Protein AF-A0A6S6Y6E6-F1 (afdb_monomer)

pLDDT: mean 71.79, std 21.37, range [35.66, 97.25]

Foldseek 3Di:
DADPVPRHFWFKFWDPDVVVPDTDGPPDDDDPPPPDDDPDDDDCPVPPDDPDTQIWTADPVVRDIDRDPVPDDDND

Secondary structure (DSSP, 8-state):
-B-TTT-PBPEEEE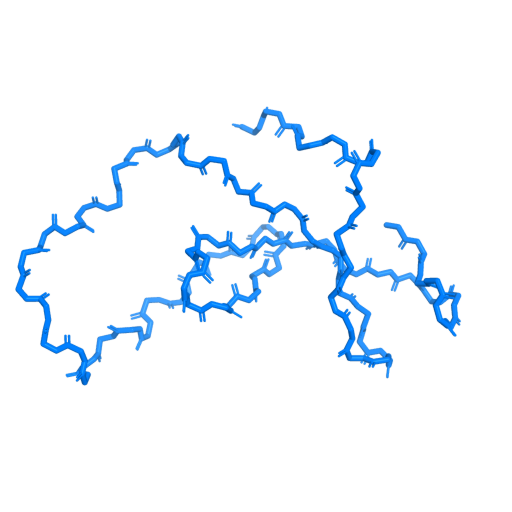ESSGGG--EEETTPPP-----SS----S-----TT-S--EEEEEETTTTEEE--SSS-----

Radius of gyration: 14.47 Å; Cα contacts (8 Å, |Δi|>4): 87; chains: 1; bounding box: 32×33×34 Å

Mean predicted aligned error: 10.44 Å

Solvent-accessible surface area (backbone atoms only — not comparable to full-atom values): 5199 Å² total; per-residue (Å²): 106,65,34,95,86,76,66,45,78,34,48,59,22,30,34,86,45,82,92,70,72,51,77,39,52,64,96,59,78,84,77,83,71,88,72,80,87,72,90,65,83,72,88,72,65,76,72,71,96,68,77,82,55,50,60,32,34,37,28,81,87,79,71,44,78,44,74,57,86,83,65,67,72,72,91,122

St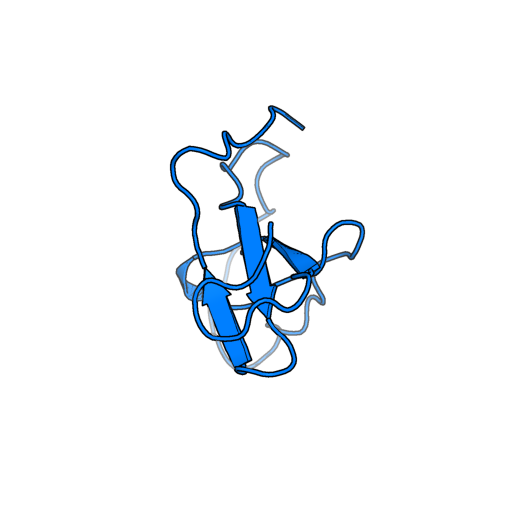ructure (mmCIF, N/CA/C/O backbone):
data_AF-A0A6S6Y6E6-F1
#
_entry.id   AF-A0A6S6Y6E6-F1
#
loop_
_atom_site.group_PDB
_atom_site.id
_atom_site.type_symbol
_atom_site.label_atom_id
_atom_site.label_alt_id
_atom_site.label_comp_id
_atom_site.label_asym_id
_atom_site.label_entity_id
_atom_site.label_seq_id
_atom_site.pdbx_PDB_ins_code
_atom_site.Cartn_x
_atom_site.Cartn_y
_atom_site.Cartn_z
_atom_site.occupancy
_atom_site.B_iso_or_equiv
_atom_site.auth_seq_id
_atom_site.auth_comp_id
_atom_site.auth_asym_id
_atom_site.auth_atom_id
_atom_site.pdbx_PDB_model_num
ATOM 1 N N . MET A 1 1 ? -1.056 6.738 5.565 1.00 88.06 1 MET A N 1
ATOM 2 C CA . MET A 1 1 ? -2.508 7.033 5.719 1.00 88.06 1 MET A CA 1
ATOM 3 C C . MET A 1 1 ? -3.234 6.115 6.732 1.00 88.06 1 MET A C 1
ATOM 5 O O . MET A 1 1 ? -2.655 5.127 7.188 1.00 88.06 1 MET A O 1
ATOM 9 N N . LYS A 1 2 ? -4.506 6.409 7.073 1.00 94.81 2 LYS A N 1
ATOM 10 C CA . LYS A 1 2 ? -5.433 5.487 7.776 1.00 94.81 2 LYS A CA 1
ATOM 11 C C . LYS A 1 2 ? -6.236 4.647 6.773 1.00 94.81 2 LYS A C 1
ATOM 13 O O . LYS A 1 2 ? -6.584 5.136 5.706 1.00 94.81 2 LYS A O 1
ATOM 18 N N . CYS A 1 3 ? -6.548 3.399 7.118 1.00 95.50 3 CYS A N 1
ATOM 19 C CA . CYS A 1 3 ? -7.314 2.495 6.262 1.00 95.50 3 CYS A CA 1
ATOM 20 C C . CYS A 1 3 ? -8.780 2.943 6.147 1.00 95.50 3 CYS A C 1
ATOM 22 O O . CYS A 1 3 ? -9.457 2.985 7.178 1.00 95.50 3 CYS A O 1
ATOM 24 N N . PRO A 1 4 ? -9.315 3.169 4.931 1.00 95.38 4 PRO A N 1
ATOM 25 C CA . PRO A 1 4 ? -10.696 3.626 4.752 1.00 95.38 4 PRO A CA 1
ATOM 26 C C . PRO A 1 4 ? -11.740 2.564 5.130 1.00 95.38 4 PRO A C 1
ATOM 28 O O . PRO A 1 4 ? -12.913 2.876 5.278 1.00 95.38 4 PRO A O 1
ATOM 31 N N . TYR A 1 5 ? -11.321 1.306 5.307 1.00 96.00 5 TYR A N 1
ATOM 32 C CA . TYR A 1 5 ? -12.214 0.190 5.625 1.00 96.00 5 TYR A CA 1
ATOM 33 C C . TYR A 1 5 ? -12.278 -0.147 7.119 1.00 96.00 5 TYR A C 1
ATOM 35 O O . TYR A 1 5 ? -13.260 -0.726 7.568 1.00 96.00 5 TYR A O 1
ATOM 43 N N . CYS A 1 6 ? -11.218 0.128 7.888 1.00 97.12 6 CYS A N 1
ATOM 44 C CA . CYS A 1 6 ? -11.139 -0.312 9.289 1.00 97.12 6 CYS A CA 1
ATOM 45 C C . CYS A 1 6 ? -10.487 0.683 10.254 1.00 97.12 6 CYS A C 1
ATOM 47 O O . CYS A 1 6 ? -10.349 0.355 11.430 1.00 97.12 6 CYS A O 1
ATOM 49 N N . GLY A 1 7 ? -10.045 1.853 9.780 1.00 96.56 7 GLY A N 1
ATOM 50 C CA . GLY A 1 7 ? -9.450 2.906 10.612 1.00 96.56 7 GLY A CA 1
ATOM 51 C C . GLY A 1 7 ? -8.025 2.639 11.116 1.00 96.56 7 GLY A C 1
ATOM 52 O O . GLY A 1 7 ? -7.421 3.520 11.730 1.00 96.56 7 GLY A O 1
ATOM 53 N N . GLU A 1 8 ? -7.449 1.464 10.849 1.00 97.19 8 GLU A N 1
ATOM 54 C CA . GLU A 1 8 ? -6.077 1.135 11.256 1.00 97.19 8 GLU A CA 1
ATOM 55 C C . GLU A 1 8 ? -5.026 1.954 10.500 1.00 97.19 8 GLU A C 1
ATOM 57 O O . GLU A 1 8 ? -5.226 2.350 9.349 1.00 97.19 8 GLU A O 1
ATOM 62 N N . THR A 1 9 ? -3.870 2.171 11.128 1.00 96.56 9 THR A N 1
ATOM 63 C CA . THR A 1 9 ? -2.708 2.760 10.445 1.00 96.56 9 THR A CA 1
ATOM 64 C C . THR A 1 9 ? -2.184 1.799 9.373 1.00 96.56 9 THR A C 1
ATOM 66 O O . THR A 1 9 ? -2.070 0.597 9.609 1.00 96.56 9 THR A O 1
ATOM 69 N N . MET A 1 10 ? -1.878 2.324 8.185 1.00 95.19 10 MET A N 1
ATOM 70 C CA . MET A 1 10 ? -1.370 1.537 7.058 1.00 95.19 10 MET A CA 1
ATOM 71 C C . MET A 1 10 ? 0.149 1.661 6.908 1.00 95.19 10 MET A C 1
ATOM 73 O O . MET A 1 10 ? 0.739 2.675 7.277 1.00 95.19 10 MET A O 1
ATOM 77 N N . GLU A 1 11 ? 0.768 0.636 6.324 1.00 94.75 11 GLU A N 1
ATOM 78 C CA . GLU A 1 11 ? 2.191 0.622 5.979 1.00 94.75 11 GLU A CA 1
ATOM 79 C C . GLU A 1 11 ? 2.412 1.199 4.581 1.00 94.75 11 GLU A C 1
ATOM 81 O O . GLU A 1 11 ? 1.783 0.758 3.622 1.00 94.75 11 GLU A O 1
ATOM 86 N N . MET A 1 12 ? 3.344 2.138 4.442 1.00 91.12 12 MET A N 1
ATOM 87 C CA . MET A 1 12 ? 3.728 2.673 3.138 1.00 91.12 12 MET A CA 1
ATOM 88 C C . MET A 1 12 ? 4.685 1.717 2.413 1.00 91.12 12 MET A C 1
ATOM 90 O O . MET A 1 12 ? 5.592 1.128 3.009 1.00 91.12 12 MET A O 1
ATOM 94 N N . GLY A 1 13 ? 4.505 1.580 1.106 1.00 89.50 13 GLY A N 1
ATOM 95 C CA . GLY A 1 13 ? 5.386 0.813 0.239 1.00 89.50 13 GLY A CA 1
ATOM 96 C C . GLY A 1 13 ? 5.176 1.159 -1.226 1.00 89.50 13 GLY A C 1
ATOM 97 O O . GLY A 1 13 ? 4.559 2.170 -1.557 1.00 89.50 13 GLY A O 1
ATOM 98 N N . TYR A 1 14 ? 5.715 0.331 -2.111 1.00 85.69 14 TYR A N 1
ATOM 99 C CA . TYR A 1 14 ? 5.665 0.572 -3.545 1.00 85.69 14 TYR A CA 1
ATOM 100 C C . TYR A 1 14 ? 5.611 -0.722 -4.348 1.00 85.69 14 TYR A C 1
ATOM 102 O O . TYR A 1 14 ? 6.089 -1.764 -3.904 1.00 85.69 14 TYR A O 1
ATOM 110 N N . ILE A 1 15 ? 5.069 -0.632 -5.560 1.00 83.31 15 ILE A N 1
ATOM 111 C CA . ILE A 1 15 ? 5.238 -1.656 -6.593 1.00 83.31 15 ILE A CA 1
ATOM 112 C C . ILE A 1 15 ? 6.311 -1.147 -7.557 1.00 83.31 15 ILE A C 1
ATOM 114 O O . ILE A 1 15 ? 6.151 -0.101 -8.187 1.00 83.31 15 ILE A O 1
ATOM 118 N N . ALA A 1 16 ? 7.434 -1.864 -7.638 1.00 75.19 16 ALA A N 1
ATOM 119 C CA . ALA A 1 16 ? 8.552 -1.498 -8.514 1.00 75.19 16 ALA A CA 1
ATOM 120 C C . ALA A 1 16 ? 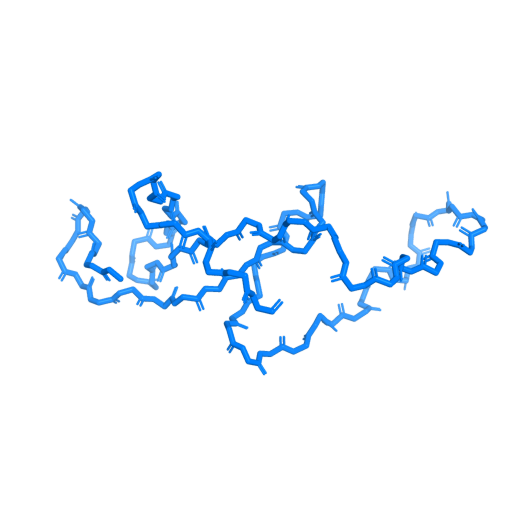8.249 -1.784 -9.991 1.00 75.19 16 ALA A C 1
ATOM 122 O O . ALA A 1 16 ? 8.700 -1.068 -10.883 1.00 75.19 16 ALA A O 1
ATOM 123 N N . VAL A 1 17 ? 7.497 -2.856 -10.232 1.00 75.62 17 VAL A N 1
ATOM 124 C CA . VAL A 1 17 ? 7.212 -3.403 -11.552 1.00 75.62 17 VAL A CA 1
ATOM 125 C C . VAL A 1 17 ? 5.713 -3.710 -11.611 1.00 75.62 17 VAL A C 1
ATOM 127 O O . VAL A 1 17 ? 5.277 -4.655 -10.955 1.00 75.62 17 VAL A O 1
ATOM 130 N N . PRO A 1 18 ? 4.901 -2.931 -12.354 1.00 68.44 18 PRO A N 1
ATOM 131 C CA . PRO A 1 18 ? 3.441 -3.057 -12.323 1.00 68.44 18 PRO A CA 1
ATOM 132 C C . PRO A 1 18 ? 2.922 -4.470 -12.613 1.00 68.44 18 PRO A C 1
ATOM 134 O O . PRO A 1 18 ? 1.991 -4.924 -11.959 1.00 68.44 18 PRO A O 1
ATOM 137 N N . PHE A 1 19 ? 3.558 -5.191 -13.541 1.00 72.00 19 PHE A N 1
ATOM 138 C CA . PHE A 1 19 ? 3.163 -6.555 -13.912 1.00 72.00 19 PHE A CA 1
ATOM 139 C C . PHE A 1 19 ? 3.539 -7.621 -12.876 1.00 72.00 19 PHE A C 1
ATOM 141 O O . PHE A 1 19 ? 2.985 -8.714 -12.893 1.00 72.00 19 PHE A O 1
ATOM 148 N N . ALA A 1 20 ? 4.468 -7.318 -11.971 1.00 72.31 20 ALA A N 1
ATOM 149 C CA . ALA A 1 20 ? 4.910 -8.249 -10.941 1.00 72.31 20 ALA A CA 1
ATOM 150 C C . ALA A 1 20 ? 3.935 -8.303 -9.751 1.00 72.31 20 ALA A C 1
ATOM 152 O O . ALA A 1 20 ? 3.947 -9.277 -9.001 1.00 72.31 20 ALA A O 1
ATOM 153 N N . LEU A 1 21 ? 3.120 -7.248 -9.574 1.00 75.38 21 LEU A N 1
ATOM 154 C CA . LEU A 1 21 ? 2.174 -7.050 -8.464 1.00 75.38 21 LEU A CA 1
ATOM 155 C C . LEU A 1 21 ? 2.776 -7.289 -7.062 1.00 75.38 21 LEU A C 1
ATOM 157 O O . LEU A 1 21 ? 2.049 -7.492 -6.090 1.00 75.38 21 LEU A O 1
ATOM 161 N N . GLU A 1 22 ? 4.102 -7.223 -6.931 1.00 83.81 22 GLU A N 1
ATOM 162 C CA . GLU A 1 22 ? 4.798 -7.323 -5.653 1.00 83.81 22 GLU A CA 1
ATOM 163 C C . GLU A 1 22 ? 4.801 -5.963 -4.959 1.00 83.81 22 GLU A C 1
ATOM 165 O O . GLU A 1 22 ? 5.406 -4.999 -5.437 1.00 83.81 22 GLU A O 1
ATOM 170 N N . TRP A 1 23 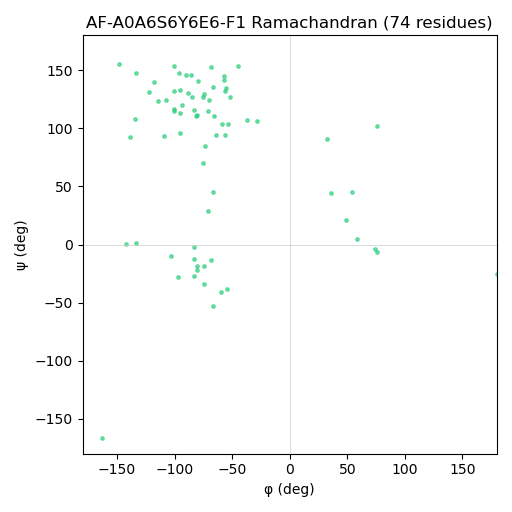? 4.142 -5.897 -3.803 1.00 87.00 23 TRP A N 1
ATOM 171 C CA . TRP A 1 23 ? 4.245 -4.756 -2.905 1.00 87.00 23 TRP A CA 1
ATOM 172 C C . TRP A 1 23 ? 5.469 -4.895 -1.997 1.00 87.00 23 TRP A C 1
ATOM 174 O O . TRP A 1 23 ? 5.635 -5.89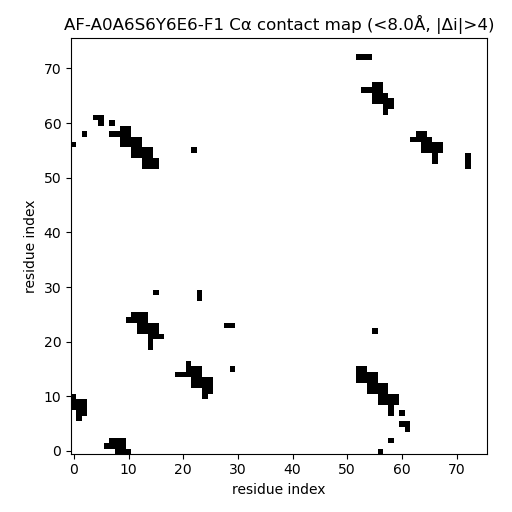0 -1.287 1.00 87.00 23 TRP A O 1
ATOM 184 N N . ILE A 1 24 ? 6.305 -3.862 -1.991 1.00 86.44 24 ILE A N 1
ATOM 185 C CA . ILE A 1 24 ? 7.558 -3.805 -1.245 1.00 86.44 24 ILE A CA 1
ATOM 186 C C . ILE A 1 24 ? 7.417 -2.718 -0.177 1.00 86.44 24 ILE A C 1
ATOM 188 O O . ILE A 1 24 ? 7.158 -1.564 -0.529 1.00 86.44 24 ILE A O 1
ATOM 192 N N . PRO A 1 25 ? 7.610 -3.034 1.116 1.00 87.88 25 PRO A N 1
ATOM 193 C CA . PRO A 1 25 ? 7.603 -2.020 2.163 1.00 87.88 25 PRO A CA 1
ATOM 194 C C . PRO A 1 25 ? 8.647 -0.936 1.894 1.00 87.88 25 PRO A C 1
ATOM 196 O O . PRO A 1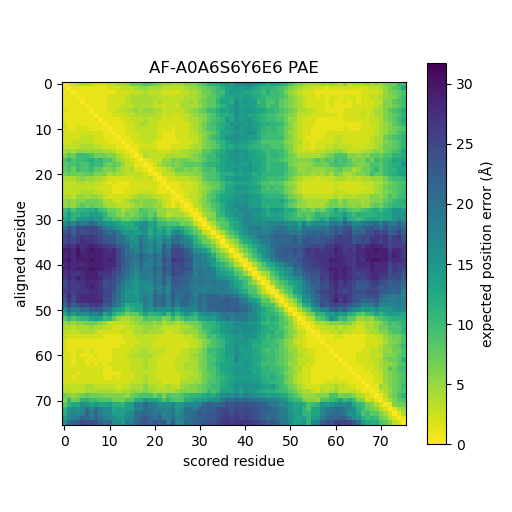 25 ? 9.750 -1.227 1.416 1.00 87.88 25 PRO A O 1
ATOM 199 N N . PHE A 1 26 ? 8.332 0.307 2.250 1.00 83.38 26 PHE A N 1
ATOM 200 C CA . PHE A 1 26 ? 9.287 1.402 2.130 1.00 83.38 26 PHE A CA 1
ATOM 201 C C . PHE A 1 26 ? 10.578 1.101 2.915 1.00 83.38 26 PHE A C 1
ATOM 203 O O . PHE A 1 26 ? 10.552 0.471 3.973 1.00 83.38 26 PHE A O 1
ATOM 210 N N . GLY A 1 27 ? 11.731 1.481 2.360 1.00 77.56 27 GLY A N 1
ATOM 211 C CA . GLY A 1 27 ? 13.048 1.157 2.924 1.00 77.56 27 GLY A CA 1
ATOM 212 C C . GLY A 1 27 ? 13.521 -0.291 2.717 1.00 77.56 27 GLY A C 1
ATOM 213 O O . GLY A 1 27 ? 14.677 -0.593 3.014 1.00 77.56 27 GLY A O 1
ATOM 214 N N . LYS A 1 28 ? 12.692 -1.194 2.170 1.00 76.19 28 LYS A N 1
ATOM 215 C CA . LYS A 1 28 ? 13.120 -2.553 1.798 1.00 76.19 28 LYS A CA 1
ATOM 216 C C . LYS A 1 28 ? 13.498 -2.647 0.320 1.00 76.19 28 LYS A C 1
ATOM 218 O O . LYS A 1 28 ? 12.953 -1.954 -0.543 1.00 76.19 28 LYS A O 1
ATOM 223 N N . LYS A 1 29 ? 14.466 -3.523 0.038 1.00 69.94 29 LYS A N 1
ATOM 224 C CA . LYS A 1 29 ? 14.914 -3.845 -1.321 1.00 69.94 29 LYS A CA 1
ATOM 225 C C . LYS A 1 29 ? 14.033 -4.939 -1.923 1.00 69.94 29 LYS A C 1
ATOM 227 O O . LYS A 1 29 ? 13.612 -5.850 -1.210 1.00 69.94 29 LYS A O 1
ATOM 232 N N . LEU A 1 30 ? 13.820 -4.847 -3.236 1.00 67.56 30 LEU A N 1
ATOM 233 C CA . LEU A 1 30 ? 13.218 -5.899 -4.052 1.00 67.56 30 LEU A CA 1
ATOM 234 C C . LEU A 1 30 ? 13.959 -7.216 -3.798 1.00 67.56 30 LEU A C 1
ATOM 236 O O . LEU A 1 30 ? 15.188 -7.274 -3.914 1.00 67.56 30 LEU A O 1
ATOM 240 N N . ARG A 1 31 ? 13.228 -8.277 -3.456 1.00 63.56 31 ARG A N 1
ATOM 241 C CA . ARG A 1 31 ? 13.810 -9.616 -3.449 1.00 63.56 31 ARG A CA 1
ATOM 242 C C . ARG A 1 31 ? 13.792 -10.095 -4.899 1.00 63.56 31 ARG A C 1
ATOM 244 O O . ARG A 1 31 ? 12.732 -10.321 -5.459 1.00 63.56 31 ARG A O 1
ATOM 251 N N . LEU A 1 32 ? 14.967 -10.223 -5.516 1.00 55.75 32 LEU A N 1
ATOM 252 C CA . LEU A 1 32 ? 15.184 -10.701 -6.896 1.00 55.75 32 LEU A CA 1
ATOM 253 C C . LEU A 1 32 ? 14.812 -12.195 -7.081 1.00 55.75 32 LEU A C 1
ATOM 255 O O . LEU A 1 32 ? 15.571 -12.964 -7.663 1.00 55.75 32 LEU A O 1
ATOM 259 N N . ILE A 1 33 ? 13.665 -12.635 -6.559 1.00 51.38 33 ILE A N 1
ATOM 260 C CA . ILE A 1 33 ? 13.203 -14.031 -6.604 1.00 51.38 33 ILE A CA 1
ATOM 261 C C . ILE A 1 33 ? 12.498 -14.339 -7.942 1.00 51.38 33 ILE A C 1
ATOM 263 O O . ILE A 1 33 ? 12.214 -15.492 -8.235 1.00 51.38 33 ILE A O 1
ATOM 267 N N . TYR A 1 34 ? 12.339 -13.361 -8.844 1.00 48.91 34 TYR A N 1
ATOM 268 C CA . TYR A 1 34 ? 11.881 -13.573 -10.232 1.00 48.91 34 TYR A CA 1
ATOM 269 C C . TYR A 1 34 ? 12.911 -14.276 -11.143 1.00 48.91 34 TYR A C 1
ATOM 271 O O . TYR A 1 34 ? 12.933 -14.061 -12.351 1.00 48.91 34 TYR A O 1
ATOM 279 N N . LYS A 1 35 ? 13.784 -15.122 -10.590 1.00 43.66 35 LYS A N 1
ATOM 280 C CA . LYS A 1 35 ? 14.691 -15.984 -11.354 1.00 43.66 35 LYS A CA 1
ATOM 281 C C . LYS A 1 35 ? 14.233 -17.435 -11.234 1.00 43.66 35 LYS A C 1
ATOM 283 O O . LYS A 1 35 ? 14.660 -18.107 -10.299 1.00 43.66 35 LYS A O 1
ATOM 288 N N . LYS A 1 36 ? 13.425 -17.910 -12.194 1.00 40.97 36 LYS A N 1
ATOM 289 C CA . LYS A 1 36 ? 13.725 -19.151 -12.947 1.00 40.97 36 LYS A CA 1
ATOM 290 C C . LYS A 1 36 ? 12.701 -19.569 -14.007 1.00 40.97 36 LYS A C 1
ATOM 292 O O . LYS A 1 36 ? 13.130 -20.192 -14.967 1.00 40.97 36 LYS A O 1
ATOM 297 N N . ASP A 1 37 ? 11.428 -19.191 -13.901 1.00 39.97 37 ASP A N 1
ATOM 298 C CA . ASP A 1 37 ? 10.406 -19.790 -14.790 1.00 39.97 37 ASP A CA 1
ATOM 299 C C . ASP A 1 37 ? 9.957 -18.882 -15.944 1.00 39.97 37 ASP A C 1
ATOM 301 O O . ASP A 1 37 ? 9.290 -19.328 -16.874 1.00 39.97 37 ASP A O 1
ATOM 305 N N . ALA A 1 38 ? 10.355 -17.609 -15.926 1.00 41.97 38 ALA A N 1
ATOM 306 C CA . ALA A 1 38 ? 10.164 -16.709 -17.053 1.00 41.97 38 ALA A CA 1
ATOM 307 C C . ALA A 1 38 ? 11.444 -16.699 -17.890 1.00 41.97 38 ALA A C 1
ATOM 309 O O . ALA A 1 38 ? 12.403 -15.990 -17.585 1.00 41.97 38 ALA A O 1
ATOM 310 N N . VAL A 1 39 ? 11.454 -17.518 -18.940 1.00 40.28 39 VAL A N 1
ATOM 311 C CA . VAL A 1 39 ? 12.353 -17.360 -20.082 1.00 40.28 39 VAL A CA 1
ATOM 312 C C . VAL A 1 39 ? 12.132 -15.956 -20.644 1.00 40.28 39 VAL A C 1
ATOM 314 O O . VAL A 1 39 ? 11.219 -15.716 -21.426 1.00 40.28 39 VAL A O 1
ATOM 317 N N . MET A 1 40 ? 12.943 -15.006 -20.202 1.00 37.59 40 MET A N 1
ATOM 318 C CA . MET A 1 40 ? 13.185 -13.765 -20.915 1.00 37.59 40 MET A CA 1
ATOM 319 C C . MET A 1 40 ? 14.670 -13.476 -20.796 1.00 37.59 40 MET A C 1
ATOM 321 O O . MET A 1 40 ? 15.159 -12.909 -19.819 1.00 37.59 40 MET A O 1
ATOM 325 N N . ASP A 1 41 ? 15.366 -13.969 -21.814 1.00 38.62 41 ASP A N 1
ATOM 326 C CA . ASP A 1 41 ? 16.672 -13.499 -22.232 1.00 38.62 41 ASP A CA 1
ATOM 327 C C . ASP A 1 41 ? 16.721 -11.968 -22.266 1.00 38.62 41 ASP A C 1
ATOM 329 O O . ASP A 1 41 ? 15.718 -11.296 -22.518 1.00 38.62 41 ASP A O 1
ATOM 333 N N . SER A 1 42 ? 17.931 -11.449 -22.087 1.00 35.66 42 SER A N 1
ATOM 334 C CA . SER A 1 42 ? 18.316 -10.035 -22.063 1.00 35.66 42 SER A CA 1
ATOM 335 C C . SER A 1 42 ? 17.947 -9.275 -20.783 1.00 35.66 42 SER A C 1
ATOM 337 O O . SER A 1 42 ? 16.815 -8.873 -20.532 1.00 35.66 42 SER A O 1
ATOM 339 N N . GLU A 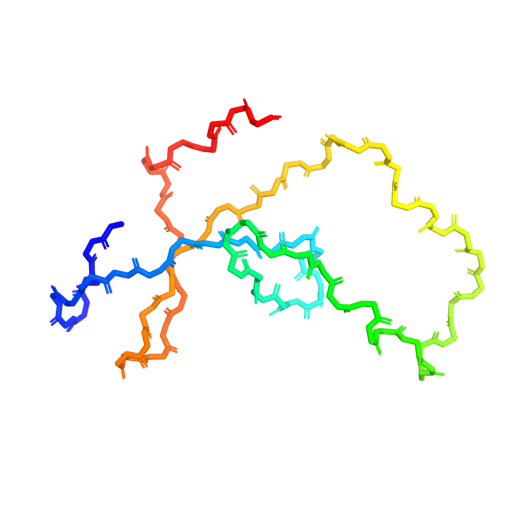1 43 ? 18.963 -9.076 -19.944 1.00 36.38 43 GLU A N 1
ATOM 340 C CA . GLU A 1 43 ? 19.493 -7.737 -19.650 1.00 36.38 43 GLU A CA 1
ATOM 341 C C . GLU A 1 43 ? 18.502 -6.563 -19.575 1.00 36.38 43 GLU A C 1
ATOM 343 O O . GLU A 1 43 ? 18.821 -5.440 -19.958 1.00 36.38 43 GLU A O 1
ATOM 348 N N . TRP A 1 44 ? 17.358 -6.734 -18.919 1.00 41.28 44 TRP A N 1
ATOM 349 C CA . TRP A 1 44 ? 16.739 -5.608 -18.231 1.00 41.28 44 TRP A CA 1
ATOM 350 C C . TRP A 1 44 ? 17.537 -5.364 -16.953 1.00 41.28 44 TRP A C 1
ATOM 352 O O . TRP A 1 44 ? 17.082 -5.591 -15.831 1.00 41.28 44 TRP A O 1
ATOM 362 N N . ILE A 1 45 ? 18.767 -4.871 -17.151 1.00 41.19 45 ILE A N 1
ATOM 363 C CA . ILE A 1 45 ? 19.348 -3.835 -16.303 1.00 41.19 45 ILE A CA 1
ATOM 364 C C . ILE A 1 45 ? 18.168 -2.935 -15.981 1.00 41.19 45 ILE A C 1
ATOM 366 O O . ILE A 1 45 ? 17.652 -2.299 -16.893 1.00 41.19 45 ILE A O 1
ATOM 370 N N . ILE A 1 46 ? 17.659 -2.977 -14.745 1.00 45.78 46 ILE A N 1
ATOM 371 C CA . ILE A 1 46 ? 16.625 -2.052 -14.281 1.00 45.78 46 ILE A CA 1
ATOM 372 C C . ILE A 1 46 ? 17.222 -0.684 -14.591 1.00 45.78 46 ILE A C 1
ATOM 374 O O . ILE A 1 46 ? 18.183 -0.321 -13.905 1.00 45.78 46 ILE A O 1
ATOM 378 N N . PRO A 1 47 ? 16.785 0.026 -15.652 1.00 37.81 47 PRO A N 1
ATOM 379 C CA . PRO A 1 47 ? 17.495 1.210 -16.073 1.00 37.81 47 PRO A CA 1
ATOM 380 C C . PRO A 1 47 ? 17.317 2.189 -14.928 1.00 37.81 47 PRO A C 1
ATOM 382 O O . PRO A 1 47 ? 16.190 2.568 -14.599 1.00 37.81 47 PRO A O 1
ATOM 385 N N . SER A 1 48 ? 18.426 2.444 -14.235 1.00 39.69 48 SER A N 1
ATOM 386 C CA . SER A 1 48 ? 18.723 3.706 -13.579 1.00 39.69 48 SER A CA 1
ATOM 387 C C . SER A 1 48 ? 17.487 4.443 -13.057 1.00 39.69 48 SER A C 1
ATOM 389 O O . SER A 1 48 ? 16.921 5.293 -13.732 1.00 39.69 48 SER A O 1
ATOM 391 N N . LEU A 1 49 ? 17.118 4.171 -11.803 1.00 46.38 49 LEU A N 1
ATOM 392 C CA . LEU A 1 49 ? 16.662 5.207 -10.865 1.00 46.38 49 LEU A CA 1
ATOM 393 C C . LEU A 1 49 ? 15.429 6.081 -11.224 1.00 46.38 49 LEU A C 1
ATOM 395 O O . LEU A 1 49 ? 15.127 6.979 -10.451 1.00 46.38 49 LEU A O 1
ATOM 399 N N . THR A 1 50 ? 14.695 5.862 -12.325 1.00 45.59 50 THR A N 1
ATOM 400 C CA . THR A 1 50 ? 13.758 6.890 -12.848 1.00 45.59 50 THR A CA 1
ATOM 401 C C . THR A 1 50 ? 12.356 6.419 -13.242 1.00 45.59 50 THR A C 1
ATOM 403 O O . THR A 1 50 ? 11.523 7.246 -13.621 1.00 45.59 50 THR A O 1
ATOM 406 N N . ARG A 1 51 ? 11.991 5.138 -13.095 1.00 52.06 51 ARG A N 1
ATOM 407 C CA . ARG A 1 51 ? 10.583 4.741 -13.287 1.00 52.06 51 ARG A CA 1
ATOM 408 C C . ARG A 1 51 ? 9.778 5.028 -12.023 1.00 52.06 51 ARG A C 1
ATOM 410 O O . ARG A 1 51 ? 9.979 4.383 -10.998 1.00 52.06 51 ARG A O 1
ATOM 417 N N . LYS A 1 52 ? 8.885 6.018 -12.136 1.00 55.72 52 LYS A N 1
ATOM 418 C CA . LYS A 1 52 ? 7.822 6.384 -11.187 1.00 55.72 52 LYS A CA 1
ATOM 419 C C . LYS A 1 52 ? 7.358 5.155 -10.398 1.00 55.72 52 LYS A C 1
ATOM 421 O O . LYS A 1 52 ? 6.694 4.282 -10.950 1.00 55.72 52 LYS A O 1
ATOM 426 N N . ARG A 1 53 ? 7.738 5.075 -9.124 1.00 67.06 53 ARG A N 1
ATOM 427 C CA . ARG A 1 53 ? 7.218 4.056 -8.212 1.00 67.06 53 ARG A CA 1
ATOM 428 C C . ARG A 1 53 ? 5.801 4.470 -7.841 1.00 67.06 53 ARG A C 1
ATOM 430 O O . ARG A 1 53 ? 5.596 5.598 -7.399 1.00 67.06 53 ARG A O 1
ATOM 437 N N . SER A 1 54 ? 4.833 3.580 -8.024 1.00 76.19 54 SER A N 1
ATOM 438 C CA . SER A 1 54 ? 3.504 3.795 -7.455 1.00 76.19 54 SER 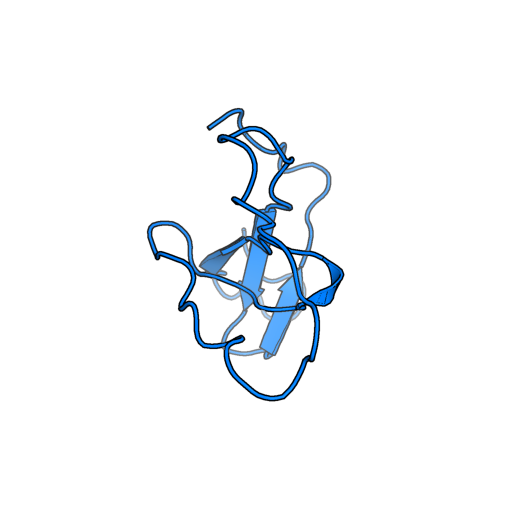A CA 1
ATOM 439 C C . SER A 1 54 ? 3.629 3.620 -5.950 1.00 76.19 54 SER A C 1
ATOM 441 O O . SER A 1 54 ? 3.977 2.528 -5.504 1.00 76.19 54 SER A O 1
ATOM 443 N N . ILE A 1 55 ? 3.411 4.690 -5.185 1.00 84.19 55 ILE A N 1
ATOM 444 C CA . ILE A 1 55 ? 3.305 4.605 -3.728 1.00 84.19 55 ILE A CA 1
ATOM 445 C C . ILE A 1 55 ? 1.943 3.991 -3.412 1.00 84.19 55 ILE A C 1
ATOM 447 O O . ILE A 1 55 ? 0.923 4.405 -3.961 1.00 84.19 55 ILE A O 1
ATOM 451 N N . LEU A 1 56 ? 1.939 2.964 -2.565 1.00 89.75 56 LEU A N 1
ATOM 452 C CA . LEU A 1 56 ? 0.720 2.333 -2.072 1.00 89.75 56 LEU A CA 1
ATOM 453 C C . LEU A 1 56 ? 0.811 2.137 -0.569 1.00 89.75 56 LEU A C 1
ATOM 455 O O . LEU A 1 56 ? 1.867 1.802 -0.025 1.00 89.75 56 LEU A O 1
ATOM 459 N N . ASN A 1 57 ? -0.340 2.226 0.076 1.00 92.75 57 ASN A N 1
ATOM 460 C CA . ASN A 1 57 ? -0.497 1.927 1.483 1.00 92.75 57 ASN A CA 1
ATOM 461 C C . ASN A 1 57 ? -1.099 0.525 1.645 1.00 92.75 57 ASN A C 1
ATOM 463 O O . ASN A 1 57 ? -2.103 0.192 1.013 1.00 92.75 57 ASN A O 1
ATOM 467 N N . PHE A 1 58 ? -0.516 -0.300 2.512 1.00 94.75 58 PHE A N 1
ATOM 468 C CA . PHE A 1 58 ? -0.981 -1.647 2.821 1.00 94.75 58 PHE A CA 1
ATOM 469 C C . PHE A 1 58 ? -1.612 -1.718 4.213 1.00 94.75 58 PHE A C 1
ATOM 471 O O . PHE A 1 58 ? -0.986 -1.399 5.223 1.00 94.75 58 PHE A O 1
ATOM 478 N N . CYS A 1 59 ? -2.860 -2.182 4.285 1.00 96.38 59 CYS A N 1
ATOM 479 C CA . CYS A 1 59 ? -3.513 -2.500 5.550 1.00 96.38 59 CYS A CA 1
ATOM 480 C C . CYS A 1 59 ? -3.353 -3.993 5.858 1.00 96.38 59 CYS A C 1
ATOM 482 O O . CYS A 1 59 ? -3.969 -4.831 5.196 1.00 96.38 59 CYS A O 1
ATOM 484 N N . ARG A 1 60 ? -2.601 -4.329 6.914 1.00 95.50 60 ARG A N 1
ATOM 485 C CA . ARG A 1 60 ? -2.411 -5.717 7.382 1.00 95.50 60 ARG A CA 1
ATOM 486 C C . ARG A 1 60 ? -3.720 -6.399 7.778 1.00 95.50 60 ARG A C 1
ATOM 488 O O . ARG A 1 60 ? -3.920 -7.564 7.449 1.00 95.50 60 ARG A O 1
ATOM 495 N N . LYS A 1 61 ? -4.612 -5.664 8.452 1.00 97.06 61 LYS A N 1
ATOM 496 C CA . LYS A 1 61 ? -5.894 -6.174 8.964 1.00 97.06 61 LYS A CA 1
ATOM 497 C C . LYS A 1 61 ? -6.853 -6.546 7.833 1.00 97.06 61 LYS A C 1
ATOM 499 O O . LYS A 1 61 ? -7.327 -7.673 7.778 1.00 97.06 61 LYS A O 1
ATOM 504 N N . CYS A 1 62 ? -7.098 -5.621 6.903 1.00 97.25 62 CYS A N 1
ATOM 505 C CA . CYS A 1 62 ? -8.023 -5.847 5.785 1.00 97.25 62 CYS A CA 1
ATOM 506 C C . CYS A 1 62 ? -7.387 -6.582 4.599 1.00 97.25 62 CYS A C 1
ATOM 508 O O . CYS A 1 62 ? -8.104 -6.987 3.685 1.00 97.25 62 CYS A O 1
ATOM 510 N N . LYS A 1 63 ? -6.053 -6.713 4.584 1.00 95.31 63 LYS A N 1
ATOM 511 C CA . LYS A 1 63 ? -5.266 -7.243 3.461 1.00 95.31 63 LYS A CA 1
ATOM 512 C C . LYS A 1 63 ? -5.563 -6.499 2.150 1.00 95.31 63 LYS A C 1
ATOM 514 O O . LYS A 1 6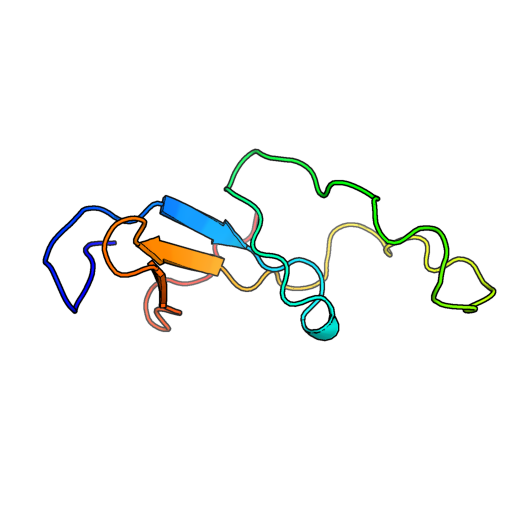3 ? -5.776 -7.112 1.108 1.00 95.31 63 LYS A O 1
ATOM 519 N N . LYS A 1 64 ? -5.616 -5.164 2.214 1.00 95.06 64 LYS A N 1
ATOM 520 C CA . LYS A 1 64 ? -5.903 -4.283 1.068 1.00 95.06 64 LYS A CA 1
ATOM 521 C C . LYS A 1 64 ? -4.725 -3.360 0.785 1.00 95.06 64 LYS A C 1
ATOM 523 O O . LYS A 1 64 ? -4.136 -2.822 1.723 1.00 95.06 64 LYS A O 1
ATOM 528 N N . LEU A 1 65 ? -4.440 -3.166 -0.500 1.00 92.75 65 LEU A N 1
ATOM 529 C CA . LEU A 1 65 ? -3.596 -2.089 -1.008 1.00 92.75 65 LEU A CA 1
ATOM 530 C C . LEU A 1 65 ? -4.492 -0.927 -1.434 1.00 92.75 65 LEU A C 1
ATOM 532 O O . LEU A 1 65 ? -5.496 -1.145 -2.110 1.00 92.75 65 LEU A O 1
ATOM 536 N N . VAL A 1 66 ? -4.136 0.284 -1.020 1.00 92.31 66 VAL A N 1
ATOM 537 C CA . VAL A 1 66 ? -4.838 1.518 -1.379 1.00 92.31 66 VAL A CA 1
ATOM 538 C C . VAL A 1 66 ? -3.847 2.448 -2.060 1.00 92.31 66 VAL A C 1
ATOM 540 O O . VAL A 1 66 ? -2.737 2.651 -1.563 1.00 92.31 66 VAL A O 1
ATOM 543 N N . ILE A 1 67 ? -4.261 2.982 -3.206 1.00 88.88 67 ILE A N 1
ATOM 544 C CA . ILE A 1 67 ? -3.568 4.062 -3.902 1.00 88.88 67 ILE A CA 1
ATOM 545 C C . ILE A 1 67 ? -4.336 5.330 -3.568 1.00 88.88 67 ILE A C 1
ATOM 547 O O . ILE A 1 67 ? -5.506 5.451 -3.928 1.00 88.88 67 ILE A O 1
ATOM 551 N N . ASP A 1 68 ? -3.681 6.236 -2.858 1.00 85.69 68 ASP A N 1
ATOM 552 C CA . ASP A 1 68 ? -4.195 7.574 -2.618 1.00 85.69 68 ASP A CA 1
ATOM 553 C C . ASP A 1 68 ? -3.634 8.496 -3.708 1.00 85.69 68 ASP A C 1
ATOM 555 O O . ASP A 1 68 ? -2.420 8.580 -3.891 1.00 85.69 68 ASP A O 1
ATOM 559 N N . LEU A 1 69 ? -4.516 9.114 -4.494 1.00 82.06 69 LEU A N 1
ATOM 560 C CA . LEU A 1 69 ? -4.121 9.997 -5.596 1.00 82.06 69 LEU A CA 1
ATOM 561 C C . LEU A 1 69 ? -3.753 11.406 -5.110 1.00 82.06 69 LEU A C 1
ATOM 563 O O . LEU A 1 69 ? -3.097 12.146 -5.846 1.00 82.06 69 LEU A O 1
ATOM 567 N N . GLU A 1 70 ? -4.167 11.778 -3.896 1.00 78.44 70 GLU A N 1
ATOM 568 C CA . GLU A 1 70 ? -3.814 13.053 -3.270 1.00 78.44 70 GLU A CA 1
ATOM 569 C C . GLU A 1 70 ? -2.438 12.978 -2.592 1.00 78.44 70 GLU A C 1
ATOM 571 O O . GLU A 1 70 ? -1.716 13.979 -2.525 1.00 78.44 70 GLU A O 1
ATOM 576 N N . GLU A 1 71 ? -2.027 11.778 -2.169 1.00 68.44 71 GLU A N 1
ATOM 577 C CA . GLU A 1 71 ? -0.692 11.487 -1.643 1.00 68.44 71 GLU A CA 1
ATOM 578 C C . GLU A 1 71 ? 0.318 11.468 -2.811 1.00 68.44 71 GLU A C 1
ATOM 580 O O . GLU A 1 71 ? 0.608 10.446 -3.438 1.00 68.44 71 GLU A O 1
ATOM 585 N N . LYS A 1 72 ? 0.813 12.660 -3.177 1.00 57.41 72 LYS A N 1
ATOM 586 C CA . LYS A 1 72 ? 1.768 12.826 -4.281 1.00 57.41 72 LYS A CA 1
ATOM 587 C C . LYS A 1 72 ? 3.001 11.963 -4.032 1.00 57.41 72 LYS A C 1
ATOM 589 O O . LYS A 1 72 ? 3.604 12.029 -2.965 1.00 57.41 72 LYS A O 1
ATOM 594 N N . ALA A 1 73 ? 3.421 11.221 -5.057 1.00 55.44 73 ALA A N 1
ATOM 595 C CA . ALA A 1 73 ? 4.726 10.581 -5.056 1.00 55.44 73 ALA A CA 1
ATOM 596 C C . ALA A 1 73 ? 5.801 11.664 -4.902 1.00 55.44 73 ALA A C 1
ATOM 598 O O . ALA A 1 73 ? 6.079 12.405 -5.851 1.00 55.44 73 ALA A O 1
ATOM 599 N N . GLU A 1 74 ? 6.368 11.793 -3.701 1.00 49.66 74 GLU A N 1
ATOM 600 C CA . GLU A 1 74 ? 7.553 12.614 -3.500 1.00 49.66 74 GLU A CA 1
ATOM 601 C C . GLU A 1 74 ? 8.632 12.124 -4.467 1.00 49.66 74 GLU A C 1
ATOM 603 O O . GLU A 1 74 ? 8.828 10.919 -4.665 1.00 49.66 74 GLU A O 1
ATOM 608 N N . LYS A 1 75 ? 9.296 13.075 -5.129 1.00 43.12 75 LYS A N 1
ATOM 609 C CA . LYS A 1 75 ? 10.494 12.785 -5.912 1.00 43.12 75 LYS A CA 1
ATOM 610 C C . LYS A 1 75 ? 11.563 12.304 -4.925 1.00 43.12 75 LYS A C 1
ATOM 612 O O . LYS A 1 75 ? 12.214 13.134 -4.301 1.00 43.12 75 LYS A O 1
ATOM 617 N N . LEU A 1 76 ? 11.668 10.987 -4.752 1.00 44.59 76 LEU A N 1
ATOM 618 C CA . LEU A 1 76 ? 12.779 10.323 -4.065 1.00 44.59 76 LEU A CA 1
ATOM 619 C C . LEU A 1 76 ? 14.051 10.396 -4.902 1.00 44.59 76 LEU A C 1
ATOM 621 O O . LEU A 1 76 ? 13.941 10.207 -6.136 1.00 44.59 76 LEU A O 1
#

Sequence (76 aa):
MKCPYCGETMEMGYIAVPFALEWIPFGKKLRLIYKKDAVMDSEWIIPSLTRKRSILNFCRKCKKLVIDLEEKAEKL